Protein AF-A0A2E3F8F8-F1 (afdb_monomer_lite)

Structure (mmCIF, N/CA/C/O backbone):
data_AF-A0A2E3F8F8-F1
#
_entry.id   AF-A0A2E3F8F8-F1
#
loop_
_atom_site.group_PDB
_atom_site.id
_atom_site.type_symbol
_atom_site.label_atom_id
_atom_site.label_alt_id
_atom_site.label_comp_id
_atom_site.label_asym_id
_atom_site.label_entity_id
_atom_site.label_seq_id
_atom_site.pdbx_PDB_ins_code
_atom_site.Cartn_x
_atom_site.Cartn_y
_atom_site.Cartn_z
_atom_site.occupancy
_atom_site.B_iso_or_equiv
_atom_site.auth_seq_id
_atom_site.auth_comp_id
_atom_site.auth_asym_id
_atom_site.auth_atom_id
_atom_site.pdbx_PDB_model_num
ATOM 1 N N . MET A 1 1 ? -18.674 7.742 16.694 1.00 45.25 1 MET A N 1
ATOM 2 C CA . MET A 1 1 ? -17.897 8.568 15.743 1.00 45.25 1 MET A CA 1
ATOM 3 C C . MET A 1 1 ? -16.694 7.736 15.300 1.00 45.25 1 MET A C 1
ATOM 5 O O . MET A 1 1 ? -15.862 7.473 16.143 1.00 45.25 1 MET A O 1
ATOM 9 N N . SER A 1 2 ? -16.526 7.136 14.125 1.00 42.12 2 SER A N 1
ATOM 10 C CA . SER A 1 2 ? -17.091 7.252 12.779 1.00 42.12 2 SER A CA 1
ATOM 11 C C . SER A 1 2 ? -16.801 5.909 12.069 1.00 42.12 2 SER A C 1
ATOM 13 O O . SER A 1 2 ? -15.645 5.522 11.906 1.00 42.12 2 SER A O 1
ATOM 15 N N . LYS A 1 3 ? -17.831 5.163 11.636 1.00 51.19 3 LYS A N 1
ATOM 16 C CA . LYS A 1 3 ? -17.679 3.858 10.939 1.00 51.19 3 LYS A CA 1
ATOM 17 C C . LYS A 1 3 ? -16.920 3.957 9.594 1.00 51.19 3 LYS A C 1
ATOM 19 O O . LYS A 1 3 ? -16.555 2.934 9.021 1.00 51.19 3 LYS A O 1
ATOM 24 N N . TYR A 1 4 ? -16.612 5.174 9.143 1.00 53.59 4 TYR A N 1
ATOM 25 C CA . TYR A 1 4 ? -15.853 5.497 7.932 1.00 53.59 4 TYR A CA 1
ATOM 26 C C . TYR A 1 4 ? -14.401 4.983 7.931 1.00 53.59 4 TYR A C 1
ATOM 28 O O . TYR A 1 4 ? -13.862 4.690 6.867 1.00 53.59 4 TYR A O 1
ATOM 36 N N . PHE A 1 5 ? -13.771 4.768 9.095 1.00 58.28 5 PHE A N 1
ATOM 37 C CA . PHE A 1 5 ? -12.388 4.262 9.156 1.00 58.28 5 PHE A CA 1
ATOM 38 C C . PHE A 1 5 ? -12.203 2.847 8.580 1.00 58.28 5 PHE A C 1
ATOM 40 O O . PHE A 1 5 ? -11.095 2.520 8.153 1.00 58.28 5 PHE A O 1
ATOM 47 N N . LYS A 1 6 ? -13.261 2.019 8.551 1.00 59.97 6 LYS A N 1
ATOM 48 C CA . LYS A 1 6 ? -13.219 0.655 7.986 1.00 59.97 6 LYS A CA 1
ATOM 49 C C . LYS A 1 6 ? -13.198 0.646 6.454 1.00 59.97 6 LYS A C 1
ATOM 51 O O . LYS A 1 6 ? -12.546 -0.214 5.876 1.00 59.97 6 LYS A O 1
ATOM 56 N N . TYR A 1 7 ? -13.847 1.614 5.805 1.00 66.31 7 TYR A N 1
ATOM 57 C CA . TYR A 1 7 ? -13.884 1.699 4.339 1.00 66.31 7 TYR A CA 1
ATOM 58 C C . TYR A 1 7 ? -12.517 2.036 3.745 1.00 66.31 7 TYR A C 1
ATOM 60 O O . TYR A 1 7 ? -12.090 1.408 2.780 1.00 66.31 7 TYR A O 1
ATOM 68 N N . PHE A 1 8 ? -11.784 2.953 4.381 1.00 70.94 8 PHE A N 1
ATOM 69 C CA . PHE A 1 8 ? -10.411 3.259 3.979 1.00 70.94 8 PHE A CA 1
ATOM 70 C C . PHE A 1 8 ? -9.508 2.022 4.025 1.00 70.94 8 PHE A C 1
ATOM 72 O O . PHE A 1 8 ? -8.671 1.848 3.155 1.00 70.94 8 PHE A O 1
ATOM 79 N N . GLU A 1 9 ? -9.697 1.139 5.007 1.00 70.50 9 GLU A N 1
ATOM 80 C CA . GLU A 1 9 ? -8.899 -0.082 5.165 1.00 70.50 9 GLU A CA 1
ATOM 81 C C . GLU A 1 9 ? -9.020 -1.029 3.961 1.00 70.50 9 GLU A C 1
ATOM 83 O O . GLU A 1 9 ? -8.018 -1.579 3.507 1.00 70.50 9 GLU A O 1
ATOM 88 N N . TYR A 1 10 ? -10.229 -1.162 3.413 1.00 78.19 10 TYR A N 1
ATOM 89 C CA . TYR A 1 10 ? -10.488 -1.968 2.220 1.00 78.19 10 TYR A CA 1
ATOM 90 C C . TYR A 1 10 ? -9.994 -1.286 0.939 1.00 78.19 10 TYR A C 1
ATOM 92 O O . TYR A 1 10 ? -9.459 -1.955 0.057 1.00 78.19 10 TYR A O 1
ATOM 100 N N . ALA A 1 11 ? -10.099 0.045 0.860 1.00 82.19 11 ALA A N 1
ATOM 101 C CA . ALA A 1 11 ? -9.553 0.812 -0.256 1.00 82.19 11 ALA A CA 1
ATOM 102 C C . ALA A 1 11 ? -8.027 0.641 -0.372 1.00 82.19 11 ALA A C 1
ATOM 104 O O . ALA A 1 11 ? -7.528 0.420 -1.471 1.00 82.19 11 ALA A O 1
ATOM 105 N N . TYR A 1 12 ? -7.283 0.658 0.744 1.00 81.31 12 TYR A N 1
ATOM 106 C CA . TYR A 1 12 ? -5.828 0.441 0.715 1.00 81.31 12 TYR A CA 1
ATOM 107 C C . TYR A 1 12 ? -5.445 -0.937 0.168 1.00 81.31 12 TYR A C 1
ATOM 109 O O . TYR A 1 12 ? -4.494 -1.030 -0.601 1.00 81.31 12 TYR A O 1
ATOM 117 N N . LEU A 1 13 ? -6.184 -1.993 0.528 1.00 82.50 13 LEU A N 1
ATOM 118 C CA . LEU A 1 13 ? -5.944 -3.334 -0.016 1.00 82.50 13 LEU A CA 1
ATOM 119 C C . LEU A 1 13 ? -6.249 -3.403 -1.515 1.00 82.50 13 LEU A C 1
ATOM 121 O O . LEU A 1 13 ? -5.485 -4.008 -2.263 1.00 82.50 13 LEU A O 1
ATOM 125 N N . PHE A 1 14 ? -7.326 -2.752 -1.956 1.00 88.75 14 PHE A N 1
ATOM 126 C CA . PHE A 1 14 ? -7.681 -2.679 -3.370 1.00 88.75 14 PHE A CA 1
ATOM 127 C C . PHE A 1 14 ? -6.598 -1.965 -4.192 1.00 88.75 14 PHE A C 1
ATOM 129 O O . PHE A 1 14 ? -6.111 -2.512 -5.179 1.00 88.75 14 PHE A O 1
ATOM 136 N N . PHE A 1 15 ? -6.147 -0.788 -3.746 1.00 86.31 15 PHE A N 1
ATOM 137 C CA . PHE A 1 15 ? -5.059 -0.065 -4.409 1.00 86.31 15 PHE A CA 1
ATOM 138 C C . PHE A 1 15 ? -3.733 -0.828 -4.357 1.00 86.31 15 PHE A C 1
ATOM 140 O O . PHE A 1 15 ? -3.015 -0.842 -5.350 1.00 86.31 15 PHE A O 1
ATOM 147 N N . ALA A 1 16 ? -3.415 -1.502 -3.248 1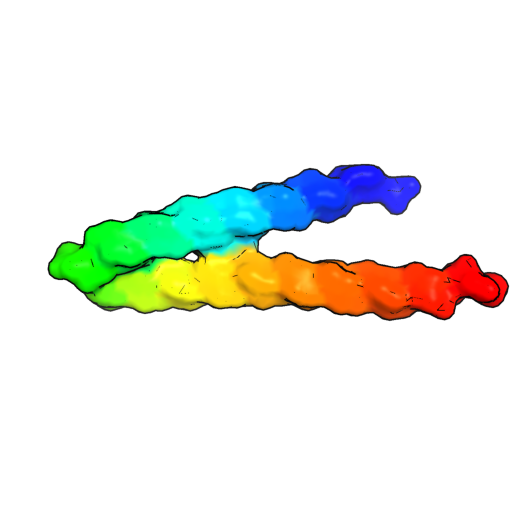.00 87.25 16 ALA A N 1
ATOM 148 C CA . ALA A 1 16 ? -2.214 -2.329 -3.155 1.00 87.25 16 ALA A CA 1
ATOM 149 C C . ALA A 1 16 ? -2.226 -3.471 -4.184 1.00 87.25 16 ALA A C 1
ATOM 151 O O . ALA A 1 16 ? -1.210 -3.707 -4.828 1.00 87.25 16 ALA A O 1
ATOM 152 N N . ALA A 1 17 ? -3.367 -4.141 -4.381 1.00 90.44 17 ALA A N 1
ATOM 153 C CA . ALA A 1 17 ? -3.506 -5.192 -5.388 1.00 90.44 17 ALA A CA 1
ATOM 154 C C . ALA A 1 17 ? -3.371 -4.646 -6.819 1.00 90.44 17 ALA A C 1
ATOM 156 O O . ALA A 1 17 ? -2.657 -5.236 -7.627 1.00 90.44 17 ALA A O 1
ATOM 157 N N . LEU A 1 18 ? -3.996 -3.499 -7.115 1.00 91.19 18 LEU A N 1
ATOM 158 C CA . LEU A 1 18 ? -3.871 -2.840 -8.419 1.00 91.19 18 LEU A CA 1
ATOM 159 C C . LEU A 1 18 ? -2.430 -2.417 -8.716 1.00 91.19 18 LEU A C 1
ATOM 161 O O . LEU A 1 18 ? -1.910 -2.733 -9.782 1.00 91.19 18 LEU A O 1
ATOM 165 N N . PHE A 1 19 ? -1.764 -1.746 -7.773 1.00 89.31 19 PHE A N 1
ATOM 166 C CA . PHE A 1 19 ? -0.379 -1.315 -7.959 1.00 89.31 19 PHE A CA 1
ATOM 167 C C . PHE A 1 19 ? 0.590 -2.490 -8.054 1.00 89.31 19 PHE A C 1
ATOM 169 O O . PHE A 1 19 ? 1.551 -2.408 -8.810 1.00 89.31 19 PHE A O 1
ATOM 176 N N . LEU A 1 20 ? 0.344 -3.584 -7.330 1.00 91.50 20 LEU A N 1
ATOM 177 C CA . LEU A 1 20 ? 1.156 -4.793 -7.438 1.00 91.50 20 LEU A CA 1
ATOM 178 C C . LEU A 1 20 ? 1.012 -5.417 -8.829 1.00 91.50 20 LEU A C 1
ATOM 180 O O . LEU A 1 20 ? 2.017 -5.754 -9.449 1.00 91.50 20 LEU A O 1
ATOM 184 N N . PHE A 1 21 ? -0.219 -5.540 -9.329 1.00 91.81 21 PHE A N 1
ATOM 185 C CA . PHE A 1 21 ? -0.475 -6.079 -10.662 1.00 91.81 21 PHE A CA 1
ATOM 186 C C . PHE A 1 21 ? 0.186 -5.224 -11.749 1.00 91.81 21 PHE A C 1
ATOM 188 O O . PHE A 1 21 ? 0.883 -5.749 -12.616 1.00 91.81 21 PHE A O 1
ATOM 195 N N . GLU A 1 22 ? 0.040 -3.903 -11.653 1.00 89.56 22 GLU A N 1
ATOM 196 C CA . GLU A 1 22 ? 0.646 -2.970 -12.601 1.00 89.56 22 GLU A CA 1
ATOM 197 C C . GLU A 1 22 ? 2.182 -2.986 -12.520 1.00 89.56 22 GLU A C 1
ATOM 199 O O . GLU A 1 22 ? 2.852 -2.987 -13.551 1.00 89.56 22 GLU A O 1
ATOM 204 N N . ALA A 1 23 ? 2.757 -3.096 -11.316 1.00 89.94 23 ALA A N 1
ATOM 205 C CA . ALA A 1 23 ? 4.202 -3.222 -11.122 1.00 89.94 23 ALA A CA 1
ATOM 206 C C . ALA A 1 23 ? 4.768 -4.489 -11.775 1.00 89.94 23 ALA A C 1
ATOM 208 O O . ALA A 1 23 ? 5.814 -4.425 -12.416 1.00 89.94 23 ALA A O 1
ATOM 209 N N . VAL A 1 24 ? 4.080 -5.629 -11.641 1.00 90.06 24 VAL A N 1
ATOM 210 C CA . VAL A 1 24 ? 4.487 -6.897 -12.273 1.00 90.06 24 VAL A CA 1
ATOM 211 C C . VAL A 1 24 ? 4.388 -6.799 -13.794 1.00 90.06 24 VAL A C 1
ATOM 213 O O . VAL A 1 24 ? 5.277 -7.273 -14.496 1.00 90.06 24 VAL A O 1
ATOM 216 N N . ARG A 1 25 ? 3.346 -6.141 -14.310 1.00 90.69 25 ARG A N 1
ATOM 217 C CA . ARG A 1 25 ? 3.146 -5.951 -15.750 1.00 90.69 25 ARG A CA 1
ATOM 218 C C . ARG A 1 25 ? 4.218 -5.054 -16.378 1.00 90.69 25 ARG A C 1
ATOM 220 O O . ARG A 1 25 ? 4.720 -5.371 -17.450 1.00 90.69 25 ARG A O 1
ATOM 227 N N . ILE A 1 26 ? 4.583 -3.960 -15.710 1.00 88.12 26 ILE A N 1
ATOM 228 C CA . ILE A 1 26 ? 5.597 -3.000 -16.182 1.00 88.12 26 ILE A CA 1
ATOM 229 C C . ILE A 1 26 ? 7.031 -3.463 -15.891 1.00 88.12 26 ILE A C 1
ATOM 231 O O . ILE A 1 26 ? 7.970 -2.907 -16.454 1.00 88.12 26 ILE A O 1
ATOM 235 N N . TRP A 1 27 ? 7.227 -4.512 -15.086 1.00 87.12 27 TRP A N 1
ATOM 236 C CA . TRP A 1 27 ? 8.553 -5.029 -14.727 1.00 87.12 27 TRP A CA 1
ATOM 237 C C . TRP A 1 27 ? 9.443 -5.350 -15.938 1.00 87.12 27 TRP A C 1
ATOM 239 O O . TRP A 1 27 ? 10.651 -5.129 -15.880 1.00 87.12 27 TRP A O 1
ATOM 249 N N . SER A 1 28 ? 8.852 -5.844 -17.032 1.00 84.56 28 SER A N 1
ATOM 250 C CA . SER A 1 28 ? 9.572 -6.138 -18.281 1.00 84.56 28 SER A CA 1
ATOM 251 C C . SER A 1 28 ? 9.787 -4.923 -19.187 1.00 84.56 28 SER A C 1
ATOM 253 O O . SER A 1 28 ? 10.720 -4.943 -19.982 1.00 84.56 28 SER A O 1
ATOM 255 N N . GLU A 1 29 ? 8.952 -3.890 -19.077 1.00 88.69 29 GLU A N 1
ATOM 256 C CA . GLU A 1 29 ? 8.969 -2.708 -19.955 1.00 88.69 29 GLU A CA 1
ATOM 257 C C . GLU A 1 29 ? 9.838 -1.589 -19.358 1.00 88.69 29 GLU A C 1
ATOM 259 O O . GLU A 1 29 ? 10.778 -1.102 -19.981 1.00 88.69 29 GLU A O 1
ATOM 264 N N . GLU A 1 30 ? 9.556 -1.199 -18.112 1.00 87.88 30 GLU A N 1
ATOM 265 C CA . GLU A 1 30 ? 10.232 -0.106 -17.407 1.00 87.88 30 GLU A CA 1
ATOM 266 C C . GLU A 1 30 ? 10.507 -0.501 -15.943 1.00 87.88 30 GLU A C 1
ATOM 268 O O . GLU A 1 30 ? 9.810 -0.056 -15.019 1.00 87.88 30 GLU A O 1
ATOM 273 N N . PRO A 1 31 ? 11.555 -1.306 -15.682 1.00 84.38 31 PRO A N 1
ATOM 274 C CA . PRO A 1 31 ? 11.863 -1.800 -14.340 1.00 84.38 31 PRO A CA 1
ATOM 275 C C . PRO A 1 31 ? 12.074 -0.668 -13.324 1.00 84.38 31 PRO A C 1
ATOM 277 O O . PRO A 1 31 ? 11.645 -0.783 -12.178 1.00 84.38 31 PRO A O 1
ATOM 280 N N . SER A 1 32 ? 12.643 0.472 -13.732 1.00 87.25 32 SER A N 1
ATOM 281 C CA . SER A 1 32 ? 12.819 1.652 -12.868 1.00 87.25 32 SER A CA 1
ATOM 282 C C . SER A 1 32 ? 11.498 2.170 -12.286 1.00 87.25 32 SER A C 1
ATOM 284 O O . SER A 1 32 ? 11.434 2.540 -11.114 1.00 87.25 32 SER A O 1
ATOM 286 N N . LYS A 1 33 ? 10.425 2.160 -13.082 1.00 87.19 33 LYS A N 1
ATOM 287 C CA . LYS A 1 33 ? 9.075 2.531 -12.637 1.00 87.19 33 LYS A CA 1
ATOM 288 C C . LYS A 1 33 ? 8.430 1.415 -11.828 1.00 87.19 33 LYS A C 1
ATOM 290 O O . LYS A 1 33 ? 7.751 1.699 -10.844 1.00 87.19 33 LYS A O 1
ATOM 295 N N . ALA A 1 34 ? 8.680 0.160 -12.196 1.00 89.94 34 ALA A N 1
ATOM 296 C CA . ALA A 1 34 ? 8.195 -1.001 -11.460 1.00 89.94 34 ALA A CA 1
ATOM 297 C C . ALA A 1 34 ? 8.683 -1.005 -9.999 1.00 89.94 34 ALA A C 1
ATOM 299 O O . ALA A 1 34 ? 7.887 -1.245 -9.090 1.00 89.94 34 ALA A O 1
ATOM 300 N N . TYR A 1 35 ? 9.946 -0.637 -9.746 1.00 89.06 35 TYR A N 1
ATOM 301 C CA . TYR A 1 35 ? 10.469 -0.454 -8.384 1.00 89.06 35 TYR A CA 1
ATOM 302 C C . TYR A 1 35 ? 9.723 0.634 -7.602 1.00 89.06 35 TYR A C 1
ATOM 304 O O . TYR A 1 35 ? 9.459 0.471 -6.411 1.00 89.06 35 TYR A O 1
ATOM 312 N N . LEU A 1 36 ? 9.348 1.726 -8.269 1.00 90.25 36 LEU A N 1
ATOM 313 C CA . LEU A 1 36 ? 8.617 2.833 -7.658 1.00 90.25 36 LEU A CA 1
ATOM 314 C C . LEU A 1 36 ? 7.180 2.420 -7.292 1.00 90.25 36 LEU A C 1
ATOM 316 O O . LEU A 1 36 ? 6.702 2.720 -6.197 1.00 90.25 36 LEU A O 1
ATOM 320 N N . PHE A 1 37 ? 6.512 1.652 -8.157 1.00 88.44 37 PHE A N 1
ATOM 321 C CA . PHE A 1 37 ? 5.207 1.065 -7.848 1.00 88.44 37 PHE A CA 1
ATOM 322 C C . PHE A 1 37 ? 5.284 0.014 -6.739 1.00 88.44 37 PHE A C 1
ATOM 324 O O . PHE A 1 37 ? 4.464 0.051 -5.823 1.00 88.44 37 PHE A O 1
ATOM 331 N N . LEU A 1 38 ? 6.291 -0.865 -6.745 1.00 89.81 38 LEU A N 1
ATOM 332 C CA . LEU A 1 38 ? 6.517 -1.801 -5.641 1.00 89.81 38 LEU A CA 1
ATOM 333 C C . LEU A 1 38 ? 6.740 -1.078 -4.312 1.00 89.81 38 LEU A C 1
ATOM 335 O O . LEU A 1 38 ? 6.206 -1.509 -3.290 1.00 89.81 38 LEU A O 1
ATOM 339 N N . PHE A 1 39 ? 7.476 0.035 -4.311 1.00 91.62 39 PHE A N 1
ATOM 340 C CA . PHE A 1 39 ? 7.637 0.859 -3.117 1.00 91.62 39 PHE A CA 1
ATOM 341 C C . PHE A 1 39 ? 6.279 1.345 -2.592 1.00 91.62 39 PHE A C 1
ATOM 343 O O . PHE A 1 39 ? 5.980 1.181 -1.408 1.00 91.62 39 PHE A O 1
ATOM 350 N N . PHE A 1 40 ? 5.410 1.855 -3.468 1.00 88.50 40 PHE A N 1
ATOM 351 C CA . PHE A 1 40 ? 4.056 2.253 -3.079 1.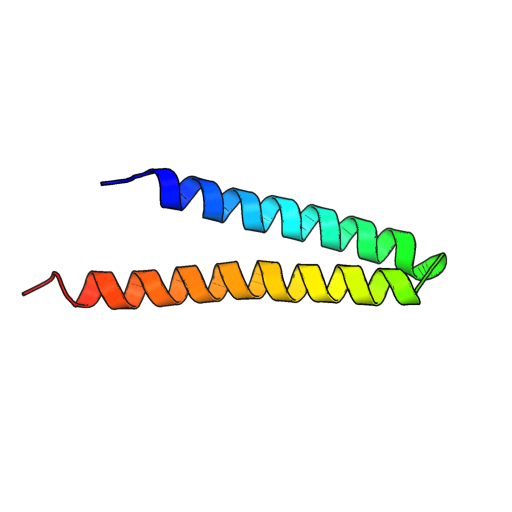00 88.50 40 PHE A CA 1
ATOM 352 C C . PHE A 1 40 ? 3.202 1.087 -2.571 1.00 88.50 40 PHE A C 1
ATOM 354 O O . PHE A 1 40 ? 2.460 1.265 -1.603 1.00 88.50 40 PHE A O 1
ATOM 361 N N . VAL A 1 41 ? 3.333 -0.110 -3.149 1.00 89.94 41 VAL A N 1
ATOM 362 C CA . VAL A 1 41 ? 2.662 -1.321 -2.646 1.00 89.94 41 VAL A CA 1
ATOM 363 C C . VAL A 1 41 ? 3.118 -1.637 -1.226 1.00 89.94 41 VAL A C 1
ATOM 365 O O . VAL A 1 41 ? 2.280 -1.826 -0.344 1.00 89.94 41 VAL A O 1
ATOM 368 N N . VAL A 1 42 ? 4.429 -1.649 -0.972 1.00 91.12 42 VAL A N 1
ATOM 369 C CA . VAL A 1 42 ? 4.991 -1.907 0.363 1.00 91.12 42 VAL A CA 1
ATOM 370 C C . VAL A 1 42 ? 4.487 -0.877 1.370 1.00 91.12 42 VAL A C 1
ATOM 372 O O . VAL A 1 42 ? 4.087 -1.246 2.474 1.00 91.12 42 VAL A O 1
ATOM 375 N N . VAL A 1 43 ? 4.434 0.400 0.991 1.00 89.88 43 VAL A N 1
ATOM 376 C CA . VAL A 1 43 ? 3.898 1.468 1.844 1.00 89.88 43 VAL A CA 1
ATOM 377 C C . VAL A 1 43 ? 2.402 1.266 2.120 1.00 89.88 43 VAL A C 1
ATOM 379 O O . VAL A 1 43 ? 1.982 1.369 3.273 1.00 89.88 43 VAL A O 1
ATOM 382 N N . ALA A 1 44 ? 1.591 0.928 1.114 1.00 86.62 44 ALA A N 1
ATOM 383 C CA . ALA A 1 44 ? 0.153 0.689 1.272 1.00 86.62 44 ALA A CA 1
ATOM 384 C C . ALA A 1 44 ? -0.143 -0.529 2.167 1.00 86.62 44 ALA A C 1
ATOM 386 O O . ALA A 1 44 ? -0.966 -0.453 3.085 1.00 86.62 44 ALA A O 1
ATOM 387 N N . VAL A 1 45 ? 0.579 -1.634 1.958 1.00 86.50 45 VAL A N 1
ATOM 388 C CA . VAL A 1 45 ? 0.514 -2.836 2.805 1.00 86.50 45 VAL A CA 1
ATOM 389 C C . VAL A 1 45 ? 1.000 -2.521 4.223 1.00 86.50 45 VAL A C 1
ATOM 391 O O . VAL A 1 45 ? 0.372 -2.923 5.206 1.00 86.50 45 VAL A O 1
ATOM 394 N N . GLY A 1 46 ? 2.073 -1.738 4.346 1.00 87.88 46 GLY A N 1
ATOM 395 C CA . 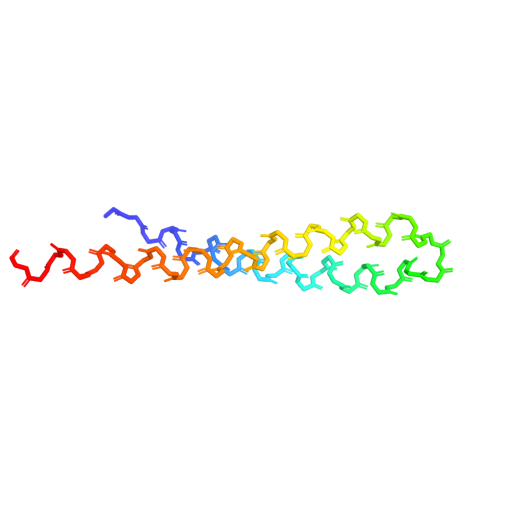GLY A 1 46 ? 2.590 -1.237 5.613 1.00 87.88 46 GLY A CA 1
ATOM 396 C C . GLY A 1 46 ? 1.542 -0.434 6.379 1.00 87.88 46 GLY A C 1
ATOM 397 O O . GLY A 1 46 ? 1.293 -0.728 7.547 1.00 87.88 46 GLY A O 1
ATOM 398 N N . MET A 1 47 ? 0.854 0.510 5.725 1.00 83.75 47 MET A N 1
ATOM 399 C CA . MET A 1 47 ? -0.242 1.280 6.327 1.00 83.75 47 MET A CA 1
ATOM 400 C C . MET A 1 47 ? -1.389 0.384 6.797 1.00 83.75 47 MET A C 1
ATOM 402 O O . MET A 1 47 ? -1.907 0.598 7.896 1.00 83.75 47 MET A O 1
ATOM 406 N N . TYR A 1 48 ? -1.766 -0.637 6.021 1.00 82.38 48 TYR A N 1
ATOM 407 C CA . TYR A 1 48 ? -2.775 -1.615 6.437 1.00 82.38 48 TYR A CA 1
ATOM 408 C C . TYR A 1 48 ? -2.361 -2.322 7.738 1.00 82.38 48 TYR A C 1
ATOM 410 O O . TYR A 1 48 ? -3.129 -2.372 8.706 1.00 82.38 48 TYR A O 1
ATOM 418 N N . PHE A 1 49 ? -1.116 -2.796 7.815 1.00 81.94 49 PHE A N 1
ATOM 419 C CA . PHE A 1 49 ? -0.599 -3.472 9.004 1.00 81.94 49 PHE A CA 1
ATOM 420 C C . PHE A 1 49 ? -0.487 -2.529 10.210 1.00 81.94 49 PHE A C 1
ATOM 422 O O . PHE A 1 49 ? -0.866 -2.890 11.329 1.00 81.94 49 PHE A O 1
ATOM 429 N N . PHE A 1 50 ? -0.023 -1.298 9.981 1.00 81.06 50 PHE A N 1
ATOM 430 C CA . PHE A 1 50 ? 0.108 -0.265 11.005 1.00 81.06 50 PHE A CA 1
ATOM 431 C C . PHE A 1 50 ? -1.251 0.074 11.610 1.00 81.06 50 PHE A C 1
ATOM 433 O O . PHE A 1 50 ? -1.403 0.080 12.829 1.00 81.06 50 PHE A O 1
ATOM 440 N N . LYS A 1 51 ? -2.269 0.265 10.766 1.00 72.06 51 LYS A N 1
ATOM 441 C CA . LYS A 1 51 ? -3.636 0.598 11.178 1.00 72.06 51 LYS A CA 1
ATOM 442 C C . LYS A 1 51 ? -4.305 -0.561 11.920 1.00 72.06 51 LYS A C 1
ATOM 444 O O . LYS A 1 51 ? -4.941 -0.335 12.953 1.00 72.06 51 LYS A O 1
ATOM 449 N N . ARG A 1 52 ? -4.075 -1.807 11.484 1.00 75.19 52 ARG A N 1
ATOM 450 C CA . ARG A 1 52 ? -4.514 -3.014 12.204 1.00 75.19 52 ARG A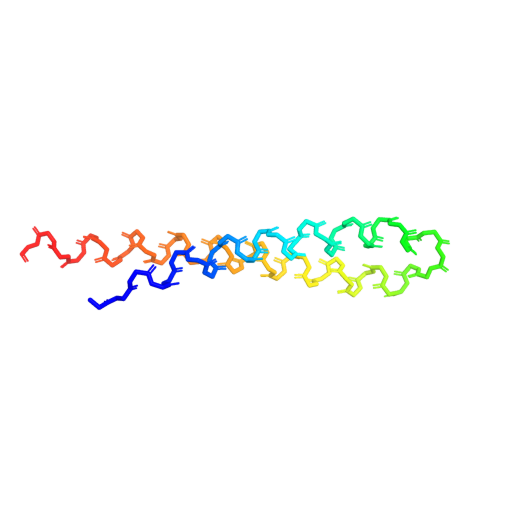 CA 1
ATOM 451 C C . ARG A 1 52 ? -3.872 -3.120 13.589 1.00 75.19 52 ARG A C 1
ATOM 453 O O . ARG A 1 52 ? -4.569 -3.418 14.560 1.00 75.19 52 ARG A O 1
ATOM 460 N N . ARG A 1 53 ? -2.568 -2.846 13.703 1.00 71.69 53 ARG A N 1
ATOM 461 C CA . ARG A 1 53 ? -1.835 -2.871 14.980 1.00 71.69 53 ARG A CA 1
ATOM 462 C C . ARG A 1 53 ? -2.237 -1.709 15.901 1.00 71.69 53 ARG A C 1
ATOM 464 O O . ARG A 1 53 ? -2.360 -1.920 17.104 1.00 71.69 53 ARG A O 1
ATOM 471 N N . PHE A 1 54 ? -2.503 -0.520 15.356 1.00 69.50 54 PHE A N 1
ATOM 472 C CA . PHE A 1 54 ? -2.936 0.650 16.128 1.00 69.50 54 PHE A CA 1
ATOM 473 C C . PHE A 1 54 ? -4.330 0.465 16.736 1.00 69.50 54 PHE A C 1
ATOM 475 O O . PHE A 1 54 ? -4.512 0.765 17.913 1.00 69.50 54 PHE A O 1
ATOM 482 N N . ARG A 1 55 ? -5.298 -0.099 15.994 1.00 66.19 55 ARG A N 1
ATOM 483 C CA . ARG A 1 55 ? -6.644 -0.370 16.538 1.00 66.19 55 ARG A CA 1
ATOM 484 C C . ARG A 1 55 ? -6.609 -1.272 17.769 1.00 66.19 55 ARG A C 1
ATOM 486 O O . ARG A 1 55 ? -7.214 -0.927 18.778 1.00 66.19 55 ARG A O 1
ATOM 493 N N . LYS A 1 56 ? -5.825 -2.356 17.720 1.00 64.12 56 LYS A N 1
ATOM 494 C CA . LYS A 1 56 ? -5.655 -3.266 18.866 1.00 64.12 56 LYS A CA 1
ATOM 495 C C . LYS A 1 56 ? -5.158 -2.554 20.131 1.00 64.12 56 LYS A C 1
ATOM 497 O O . LYS A 1 56 ? -5.522 -2.954 21.229 1.00 64.12 56 LYS A O 1
ATOM 502 N N . LYS A 1 57 ? -4.351 -1.498 19.984 1.00 61.97 57 LYS A N 1
ATOM 503 C CA . LYS A 1 57 ? -3.771 -0.753 21.111 1.00 61.97 57 LYS A CA 1
ATOM 504 C C . LYS A 1 57 ? -4.751 0.231 21.764 1.00 61.97 57 LYS A C 1
ATOM 506 O O . LYS A 1 57 ? -4.604 0.525 22.945 1.00 61.97 57 LYS A O 1
ATOM 511 N N . TYR A 1 58 ? -5.733 0.737 21.013 1.00 61.03 58 TYR A N 1
ATOM 512 C CA . TYR A 1 58 ? -6.775 1.627 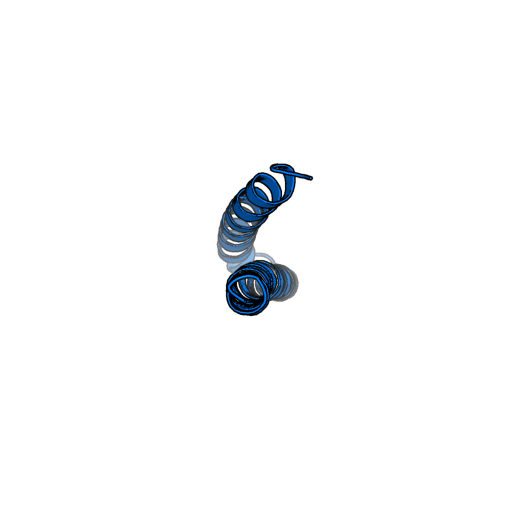21.543 1.00 61.03 58 TYR A CA 1
ATOM 513 C C . TYR A 1 58 ? -7.909 0.859 22.223 1.00 61.03 58 TYR A C 1
ATOM 515 O O . TYR A 1 58 ? -8.418 1.307 23.244 1.00 61.03 58 TYR A O 1
ATOM 523 N N . GLU A 1 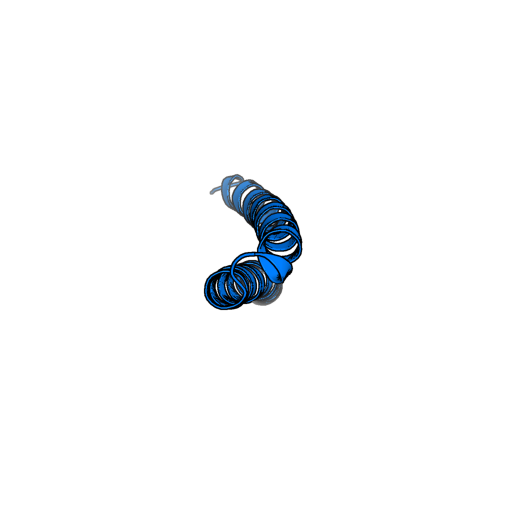59 ? -8.268 -0.313 21.702 1.00 61.16 59 GLU A N 1
ATOM 524 C CA . GLU A 1 59 ? -9.353 -1.138 22.250 1.00 61.16 59 GLU A CA 1
ATOM 525 C C . GLU A 1 59 ? -9.009 -1.687 23.647 1.00 61.16 59 GLU A C 1
ATOM 527 O O . GLU A 1 59 ? -9.866 -1.731 24.523 1.00 61.16 59 GLU A O 1
ATOM 532 N N . GLN A 1 60 ? -7.725 -1.960 23.912 1.00 59.88 60 GLN A N 1
ATOM 533 C CA . GLN A 1 60 ? -7.229 -2.355 25.240 1.00 59.88 60 GLN A CA 1
ATOM 534 C C . GLN A 1 60 ? -7.251 -1.234 26.292 1.00 59.88 60 GLN A C 1
ATOM 536 O O . GLN A 1 60 ? -7.089 -1.517 27.473 1.00 59.88 60 GLN A O 1
ATOM 541 N N . ARG A 1 61 ? -7.434 0.035 25.902 1.00 57.72 61 ARG A N 1
ATOM 542 C CA . ARG A 1 61 ? -7.474 1.167 26.845 1.00 57.72 61 ARG A CA 1
ATOM 543 C C . ARG A 1 61 ? -8.884 1.547 27.297 1.00 57.72 61 ARG A C 1
ATOM 545 O O . ARG A 1 61 ? -9.002 2.337 28.221 1.00 57.72 61 ARG A O 1
ATOM 552 N N . ASN A 1 62 ? -9.927 0.994 26.675 1.00 54.00 62 ASN A N 1
ATOM 553 C CA . ASN A 1 62 ? -11.327 1.311 26.980 1.00 54.00 62 ASN A CA 1
ATOM 554 C C . ASN A 1 62 ? -12.057 0.163 27.708 1.00 54.00 62 ASN A C 1
ATOM 556 O O . ASN A 1 62 ? -13.285 0.113 27.699 1.00 54.00 62 ASN A O 1
ATOM 560 N N . GLN A 1 63 ? -11.295 -0.779 28.276 1.00 54.72 63 GLN A N 1
ATOM 561 C CA . GLN A 1 63 ? -11.791 -1.887 29.101 1.00 54.72 63 GLN A CA 1
ATOM 562 C C . GLN A 1 63 ? -11.653 -1.643 30.617 1.00 54.72 63 GLN A C 1
ATOM 564 O O . GLN A 1 63 ? -11.930 -2.563 31.381 1.00 54.72 63 GLN A O 1
ATOM 569 N N . ASN A 1 64 ? -11.288 -0.426 31.040 1.00 45.53 64 ASN A N 1
ATOM 570 C CA . ASN A 1 64 ? -11.388 0.023 32.433 1.00 45.53 64 ASN A CA 1
ATOM 571 C C . ASN A 1 64 ? -12.411 1.147 32.554 1.00 45.53 64 ASN A C 1
ATOM 573 O O . ASN A 1 64 ? -12.310 2.094 31.739 1.00 45.53 64 ASN A O 1
#

Secondary structure (DSSP, 8-state):
--TTHHHHHHHHHHHHHHHHHHHHHHTTT-HHHHHHHHHHHHHHHHHHHHHHHHHHHHHTTS--

Radius of gyration: 15.69 Å; chains: 1; bounding box: 31×16×52 Å

pLDDT: mean 77.78, std 14.24, range [42.12, 91.81]

Sequence (64 aa):
MSKYFKYFEYAYLFFAALFLFEAVRIWSEEPSKAYLFLFFVVVAVGMYFFKRRFRKKYEQRNQN

Foldseek 3Di:
DDPVVVVVLVVLVVLLVVLLVVLVVCCVPPVVVSVVSVVSSCVSVVVSVVVVVVVVVVVVVPPD